Protein AF-A0A9D1L9R1-F1 (afdb_monomer)

Radius of gyration: 21.37 Å; Cα contacts (8 Å, |Δi|>4): 203; chains: 1; bounding box: 50×21×72 Å

pLDDT: mean 87.79, std 4.77, range [71.06, 95.69]

Solvent-accessible surface area (backbone atoms only — not comparable to full-atom values): 7362 Å² total; per-residue (Å²): 110,67,68,58,52,53,50,51,52,53,50,53,52,50,51,53,49,54,51,50,48,52,52,34,43,53,52,52,51,53,52,31,51,52,51,34,49,54,48,43,58,51,29,50,48,30,18,73,68,37,51,46,42,65,65,57,52,53,48,51,53,60,62,44,57,80,76,49,60,64,50,74,47,35,37,38,39,41,62,74,53,95,95,40,73,49,80,41,66,37,60,87,65,45,49,69,43,88,57,52,69,66,18,34,40,36,44,33,37,30,45,74,62,82,50,70,37,29,71,75,68,73,53,90,73,45,74,44,32,76,39,75,17,56,19,103

Foldseek 3Di:
DVVVVVVVVVVVVVVVLVVVLVVLVVLLVVLLVQLAVLVVVLLVVCQEVQADAPVSVVVNCVSNVVRADKDKKKKKWADPDDPDTDIDIDCVRRHGDGGDQQIKMKIWIFHPDDGPNCVSPVDDDRGSYIDMRGHD

Mean predicted aligned error: 6.1 Å

Organism: NCBI:txid2840963

Sequence (136 aa):
MSGKFIAYVLSVFTFFYLLLISISFLLFMGVRERVNDICYDIAENISTKGIVSSEIFSYLESSLAGYGEYDLNITLEKNLGENTSAFYYGAEQVKDMPLSSGDRVTISAEDTNPSLFEKLTGTDLRVSAVKIAIVN

Nearest PDB structures (foldseek):
  6rbd-assembly1_D  TM=4.707E-01  e=1.130E+00  Saccharomyces cerevisiae S288C
  5xyi-assembly1_D  TM=3.501E-01  e=4.993E-01  Trichomonas vaginalis
  3lb6-assembly1_C  TM=3.147E-01  e=1.365E+00  Homo sapiens
  4zma-assembly1_T  TM=3.963E-01  e=5.109E+00  Homo sapiens
  8qod-assembly1_C  TM=3.965E-01  e=6.169E+00  Homo sapiens

Secondary structure (DSSP, 8-state):
-HHHHHHHHHHHHHHHHHHHHHHHHHHHHHHHHHHHHHHHHHHHHHHHH-B--HHHHHHHHHHHTTT--EEEEEEEEEE-STT-EEEEESHHHHTTPBP-TT-EEEEEEEESS--HHHHHH-----EEEEEEEE--

Structure (mmCIF, N/CA/C/O backbone):
data_AF-A0A9D1L9R1-F1
#
_entry.id   AF-A0A9D1L9R1-F1
#
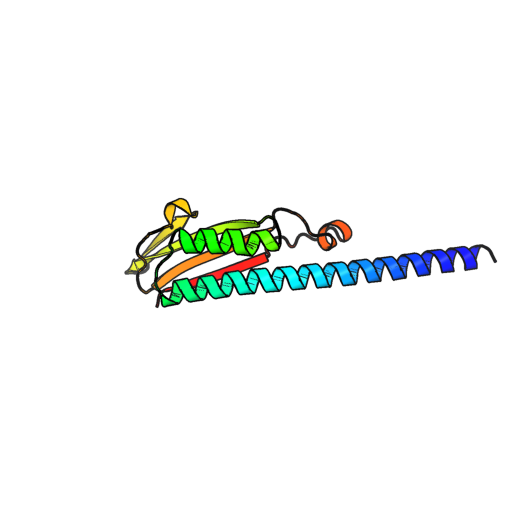loop_
_atom_site.group_PDB
_atom_site.id
_atom_site.type_symbol
_atom_site.label_atom_id
_atom_site.label_alt_id
_atom_site.label_comp_id
_atom_site.label_asym_id
_atom_site.label_entity_id
_atom_site.label_seq_id
_atom_site.pdbx_PDB_ins_code
_atom_site.Cartn_x
_atom_site.Cartn_y
_atom_site.Cartn_z
_atom_site.occupancy
_atom_site.B_iso_or_equiv
_atom_site.auth_seq_id
_atom_site.auth_comp_id
_atom_site.auth_asym_id
_atom_site.auth_atom_id
_atom_site.pdbx_PDB_model_num
ATOM 1 N N . MET A 1 1 ? 32.304 8.160 -41.713 1.00 71.06 1 MET A N 1
ATOM 2 C CA . MET A 1 1 ? 30.884 7.808 -41.961 1.00 71.06 1 MET A CA 1
ATOM 3 C C . MET A 1 1 ? 30.365 6.823 -40.915 1.00 71.06 1 MET A C 1
ATOM 5 O O . MET A 1 1 ? 29.379 7.137 -40.265 1.00 71.06 1 MET A O 1
ATOM 9 N N . SER A 1 2 ? 31.058 5.703 -40.675 1.00 82.12 2 SER A N 1
ATOM 10 C CA . SER A 1 2 ? 30.697 4.681 -39.671 1.00 82.12 2 SER A CA 1
ATOM 11 C C . SER A 1 2 ? 30.480 5.220 -38.250 1.00 82.12 2 SER A C 1
ATOM 13 O O . SER A 1 2 ? 29.473 4.899 -37.635 1.00 82.12 2 SER A O 1
ATOM 15 N N . GLY A 1 3 ? 31.352 6.102 -37.747 1.00 84.62 3 GLY A N 1
ATOM 16 C CA . GLY A 1 3 ? 31.181 6.696 -36.411 1.00 84.62 3 GLY A CA 1
ATOM 17 C C . GLY A 1 3 ? 29.899 7.527 -36.259 1.00 84.62 3 GLY A C 1
ATOM 18 O O . GLY A 1 3 ? 29.240 7.456 -35.228 1.00 84.62 3 GLY A O 1
ATOM 19 N N . LYS A 1 4 ? 29.488 8.248 -37.315 1.00 87.38 4 LYS A N 1
ATOM 20 C CA . LYS A 1 4 ? 28.207 8.976 -37.326 1.00 87.38 4 LYS A CA 1
ATOM 21 C C . LYS A 1 4 ? 27.031 8.000 -37.303 1.00 87.38 4 LYS A C 1
ATOM 23 O O . LYS A 1 4 ? 26.094 8.207 -36.548 1.00 87.38 4 LYS A O 1
ATOM 28 N N . PHE A 1 5 ? 27.106 6.925 -38.087 1.00 90.62 5 PHE A N 1
ATOM 29 C CA . PHE A 1 5 ? 26.079 5.884 -38.111 1.00 90.62 5 PHE A CA 1
ATOM 30 C C . PHE A 1 5 ? 25.906 5.210 -36.739 1.00 90.62 5 PHE A C 1
ATOM 32 O O . PHE A 1 5 ? 24.787 5.117 -36.248 1.00 90.62 5 PHE A O 1
ATOM 39 N N . ILE A 1 6 ? 27.004 4.831 -36.076 1.00 91.75 6 ILE A N 1
ATOM 40 C CA . ILE A 1 6 ? 26.974 4.244 -34.724 1.00 91.75 6 ILE A CA 1
ATOM 41 C C . ILE A 1 6 ? 26.367 5.225 -33.712 1.00 91.75 6 ILE A C 1
ATOM 43 O O . ILE A 1 6 ? 25.516 4.835 -32.916 1.00 91.75 6 ILE A O 1
ATOM 47 N N . ALA A 1 7 ? 26.755 6.504 -33.768 1.00 92.56 7 ALA A N 1
ATOM 48 C CA . ALA A 1 7 ? 26.201 7.533 -32.890 1.00 92.56 7 ALA A CA 1
ATOM 49 C C . ALA A 1 7 ? 24.688 7.722 -33.092 1.00 92.56 7 ALA A C 1
ATOM 51 O O . ALA A 1 7 ? 23.955 7.838 -32.111 1.00 92.56 7 ALA A O 1
ATOM 52 N N . TYR A 1 8 ? 24.202 7.701 -34.338 1.00 93.12 8 TYR A N 1
ATOM 53 C CA . TYR A 1 8 ? 22.765 7.746 -34.625 1.00 93.12 8 TYR A CA 1
ATOM 54 C C . TYR A 1 8 ? 22.027 6.549 -34.030 1.00 93.12 8 TYR A C 1
ATOM 56 O O . TYR A 1 8 ? 21.022 6.736 -33.351 1.00 93.12 8 TYR A O 1
ATOM 64 N N . VAL A 1 9 ? 22.545 5.336 -34.232 1.00 93.12 9 VAL A N 1
ATOM 65 C CA . VAL A 1 9 ? 21.942 4.114 -33.686 1.00 93.12 9 VAL A CA 1
ATOM 66 C C . VAL A 1 9 ? 21.865 4.185 -32.156 1.00 93.12 9 VAL A C 1
ATOM 68 O O . VAL A 1 9 ? 20.789 4.001 -31.592 1.00 93.12 9 VAL A O 1
ATOM 71 N N . LEU A 1 10 ? 22.962 4.544 -31.481 1.00 93.88 10 LEU A N 1
ATOM 72 C CA . LEU A 1 10 ? 22.992 4.712 -30.021 1.00 93.88 10 LEU A CA 1
ATOM 73 C C . LEU A 1 10 ? 22.020 5.786 -29.524 1.00 93.88 10 LEU A C 1
ATOM 75 O O . LEU A 1 10 ? 21.360 5.593 -28.504 1.00 93.88 10 LEU A O 1
ATOM 79 N N . SER A 1 11 ? 21.906 6.901 -30.247 1.00 94.31 11 SER A N 1
ATOM 80 C CA . SER A 1 11 ? 21.003 7.997 -29.883 1.00 94.31 11 SER A CA 1
ATOM 81 C C . SER A 1 11 ? 19.543 7.554 -29.954 1.00 94.31 11 SER A C 1
ATOM 83 O O . SER A 1 11 ? 18.768 7.838 -29.045 1.00 94.31 11 SER A O 1
ATOM 85 N N . VAL A 1 12 ? 19.180 6.802 -30.998 1.00 95.31 12 VAL A N 1
ATOM 86 C CA . VAL A 1 12 ? 17.836 6.234 -31.158 1.00 95.31 12 VAL A CA 1
ATOM 87 C C . VAL A 1 12 ? 17.530 5.248 -30.031 1.00 95.31 12 VAL A C 1
ATOM 89 O O . VAL A 1 12 ? 16.491 5.373 -29.386 1.00 95.31 12 VAL A O 1
ATOM 92 N N . PHE A 1 13 ? 18.440 4.318 -29.728 1.00 94.44 13 PHE A N 1
ATOM 93 C CA . PHE A 1 13 ? 18.250 3.379 -28.616 1.00 94.44 13 PHE A CA 1
ATOM 94 C C . PHE A 1 13 ? 18.118 4.087 -27.267 1.00 94.44 13 PHE A C 1
ATOM 96 O O . PHE A 1 13 ? 17.231 3.750 -26.489 1.00 94.44 13 PHE A O 1
ATOM 103 N N . THR A 1 14 ? 18.945 5.102 -27.014 1.00 93.88 14 THR A N 1
ATOM 104 C CA . THR A 1 14 ? 18.865 5.907 -25.787 1.00 93.88 14 THR A CA 1
ATOM 105 C C . THR A 1 14 ? 17.519 6.616 -25.678 1.00 93.88 14 THR A C 1
ATOM 107 O O . THR A 1 14 ? 16.899 6.604 -24.617 1.00 93.88 14 THR A O 1
ATOM 110 N N . PHE A 1 15 ? 17.030 7.198 -26.775 1.00 95.69 15 PHE A N 1
ATOM 111 C CA . PHE A 1 15 ? 15.728 7.858 -26.798 1.00 95.69 15 PHE A CA 1
ATOM 112 C C . PHE A 1 15 ? 14.588 6.884 -26.476 1.00 95.69 15 PHE A C 1
ATOM 114 O O . PHE A 1 15 ? 13.774 7.162 -25.597 1.00 95.69 15 PHE A O 1
ATOM 121 N N . PHE A 1 16 ? 14.557 5.721 -27.132 1.00 93.81 16 PHE A N 1
ATOM 122 C CA . PHE A 1 16 ? 13.549 4.698 -26.849 1.00 93.81 16 PHE A CA 1
ATOM 123 C C . PHE A 1 16 ? 13.637 4.177 -25.415 1.00 93.81 16 PHE A C 1
ATOM 125 O O . PHE A 1 16 ? 12.609 3.981 -24.774 1.00 93.81 16 PHE A O 1
ATOM 132 N N . TYR A 1 17 ? 14.848 4.002 -24.889 1.00 90.94 17 TYR A N 1
ATOM 133 C CA . TYR A 1 17 ? 15.060 3.591 -23.507 1.00 90.94 17 TYR A CA 1
ATOM 134 C C . TYR A 1 17 ? 14.478 4.603 -22.508 1.00 90.94 17 TYR A C 1
ATOM 136 O O . TYR A 1 17 ? 13.708 4.225 -21.626 1.00 90.94 17 TYR A O 1
ATOM 144 N N . LEU A 1 18 ? 14.766 5.897 -22.683 1.00 93.19 18 LEU A N 1
ATOM 145 C CA . LEU A 1 18 ? 14.214 6.960 -21.834 1.00 93.19 18 LEU A CA 1
ATOM 146 C C . LEU A 1 18 ? 12.687 7.051 -21.935 1.00 93.19 18 LEU A C 1
ATOM 148 O O . LEU A 1 18 ? 12.008 7.271 -20.930 1.00 93.19 18 LEU A O 1
ATOM 152 N N . LEU A 1 19 ? 12.142 6.848 -23.135 1.00 94.00 19 LEU A N 1
ATOM 153 C CA . LEU A 1 19 ? 10.701 6.822 -23.362 1.00 94.00 19 LEU A CA 1
ATOM 154 C C . LEU A 1 19 ? 10.041 5.648 -22.622 1.00 94.00 19 LEU A C 1
ATOM 156 O O . LEU A 1 19 ? 9.036 5.847 -21.943 1.00 94.00 19 LEU A O 1
ATOM 160 N N . LEU A 1 20 ? 10.628 4.450 -22.685 1.00 91.50 20 LEU A N 1
ATOM 161 C CA . LEU A 1 20 ? 10.129 3.272 -21.970 1.00 91.50 20 LEU A CA 1
ATOM 162 C C . LEU A 1 20 ? 10.194 3.443 -20.450 1.00 91.50 20 LEU A C 1
ATOM 164 O O . LEU A 1 20 ? 9.222 3.117 -19.771 1.00 91.50 20 LEU A O 1
ATOM 168 N N . ILE A 1 21 ? 11.284 4.007 -19.918 1.00 92.50 21 ILE A N 1
ATOM 169 C CA . ILE A 1 21 ? 11.380 4.343 -18.488 1.00 92.50 21 ILE A CA 1
ATOM 170 C C . ILE A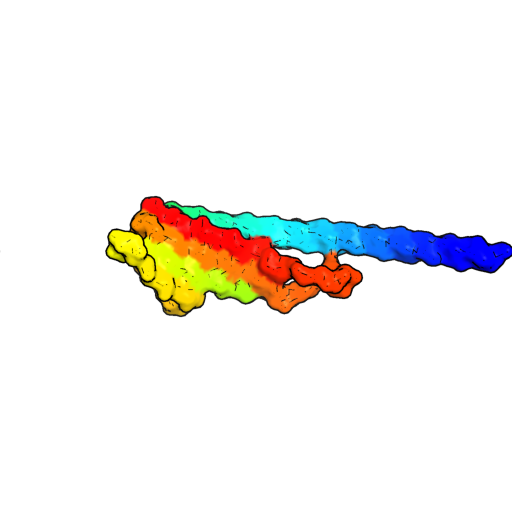 1 21 ? 10.265 5.306 -18.089 1.00 92.50 21 ILE A C 1
ATOM 172 O O . ILE A 1 21 ? 9.608 5.094 -17.073 1.00 92.50 21 ILE A O 1
ATOM 176 N N . SER A 1 22 ? 10.029 6.341 -18.894 1.00 93.38 22 SER A N 1
ATOM 177 C CA . SER A 1 22 ? 9.020 7.360 -18.596 1.00 93.38 22 SER A CA 1
ATOM 178 C C . SER A 1 22 ? 7.609 6.767 -18.567 1.00 93.38 22 SER A C 1
ATOM 180 O O . SER A 1 22 ? 6.854 7.022 -17.633 1.00 93.38 22 SER A O 1
ATOM 182 N N . ILE A 1 23 ? 7.263 5.920 -19.542 1.00 94.06 23 ILE A N 1
ATOM 183 C CA . ILE A 1 23 ? 5.977 5.205 -19.556 1.00 94.06 23 ILE A CA 1
ATOM 184 C C . ILE A 1 23 ? 5.868 4.279 -18.344 1.00 94.06 23 ILE A C 1
ATOM 186 O O . ILE A 1 23 ? 4.848 4.276 -17.658 1.00 94.06 23 ILE A O 1
ATOM 190 N N . SER A 1 24 ? 6.928 3.525 -18.047 1.00 93.12 24 SER A N 1
ATOM 191 C CA . SER A 1 24 ? 6.952 2.619 -16.902 1.00 93.12 24 SER A CA 1
ATOM 192 C C . SER A 1 24 ? 6.765 3.357 -15.573 1.00 93.12 24 SER A C 1
ATOM 194 O O . SER A 1 24 ? 6.095 2.836 -14.686 1.00 93.12 24 SER A O 1
ATOM 196 N N . PHE A 1 25 ? 7.335 4.555 -15.435 1.00 91.81 25 PHE A N 1
ATOM 197 C CA . PHE A 1 25 ? 7.162 5.402 -14.258 1.00 91.81 25 PHE A CA 1
ATOM 198 C C . PHE A 1 25 ? 5.717 5.887 -14.110 1.00 91.81 25 PHE A C 1
ATOM 200 O O . PHE A 1 25 ? 5.150 5.813 -13.024 1.00 91.81 25 PHE A O 1
ATOM 207 N N . LEU A 1 26 ? 5.101 6.351 -15.201 1.00 93.31 26 LEU A N 1
ATOM 208 C CA . LEU A 1 26 ? 3.710 6.812 -15.177 1.00 93.31 26 LEU A CA 1
ATOM 209 C C . LEU A 1 26 ? 2.740 5.683 -14.822 1.00 93.31 26 LEU A C 1
ATOM 211 O O . LEU A 1 26 ? 1.812 5.901 -14.049 1.00 93.31 26 LEU A O 1
ATOM 215 N N . LEU A 1 27 ? 2.977 4.474 -15.339 1.00 91.75 27 LEU A N 1
ATOM 216 C CA . LEU A 1 27 ? 2.196 3.293 -14.967 1.00 91.75 27 LEU A CA 1
ATOM 217 C C . LEU A 1 27 ? 2.349 2.966 -13.479 1.00 91.75 27 LEU A C 1
ATOM 219 O O . LEU A 1 27 ? 1.344 2.774 -12.800 1.00 91.75 27 LEU A O 1
ATOM 223 N N . PHE A 1 28 ? 3.584 2.961 -12.968 1.00 90.81 28 PHE A N 1
ATOM 224 C CA . PHE A 1 28 ? 3.853 2.756 -11.544 1.00 90.81 28 PHE A CA 1
ATOM 225 C C . PHE A 1 28 ? 3.109 3.780 -10.672 1.00 90.81 28 PHE A C 1
ATOM 227 O O . PHE A 1 28 ? 2.409 3.406 -9.733 1.00 90.81 28 PHE A O 1
ATOM 234 N N . MET A 1 29 ? 3.199 5.067 -11.016 1.00 91.12 29 MET A N 1
ATOM 235 C CA . MET A 1 29 ? 2.511 6.134 -10.286 1.00 91.12 29 MET A CA 1
ATOM 236 C C . MET A 1 29 ? 0.990 5.979 -10.327 1.00 91.12 29 MET A C 1
ATOM 238 O O . MET A 1 29 ? 0.345 6.128 -9.293 1.00 91.12 29 MET A O 1
ATOM 242 N N . GLY A 1 30 ? 0.423 5.640 -11.488 1.00 91.12 30 GLY A N 1
ATOM 243 C CA . GLY A 1 30 ? -1.017 5.438 -11.632 1.00 91.12 30 GLY A CA 1
ATOM 244 C C . GLY A 1 30 ? -1.536 4.264 -10.801 1.00 91.12 30 GLY A C 1
ATOM 245 O O . GLY A 1 30 ? -2.565 4.390 -10.144 1.00 91.12 30 GLY A O 1
ATOM 246 N N . VAL A 1 31 ? -0.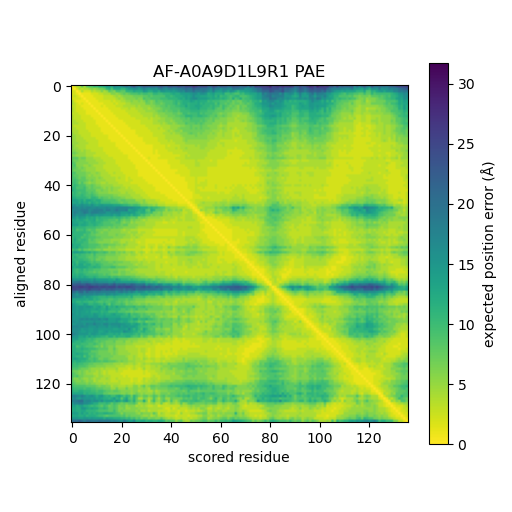813 3.138 -10.774 1.00 91.19 31 VAL A N 1
ATOM 247 C CA . VAL A 1 31 ? -1.156 1.998 -9.905 1.00 91.19 31 VAL A CA 1
ATOM 248 C C . VAL A 1 31 ? -1.095 2.411 -8.437 1.00 91.19 31 VAL A C 1
ATOM 250 O O . VAL A 1 31 ? -2.047 2.185 -7.692 1.00 91.19 31 VAL A O 1
ATOM 253 N N . ARG A 1 32 ? -0.016 3.088 -8.033 1.00 90.94 32 ARG A N 1
ATOM 254 C CA . ARG A 1 32 ? 0.166 3.554 -6.656 1.00 90.94 32 ARG A CA 1
ATOM 255 C C . ARG A 1 32 ? -0.954 4.490 -6.201 1.00 90.94 32 ARG A C 1
ATOM 257 O O . ARG A 1 32 ? -1.431 4.360 -5.079 1.00 90.94 32 ARG A O 1
ATOM 264 N N . GLU A 1 33 ? -1.382 5.411 -7.058 1.00 91.75 33 GLU A N 1
ATOM 265 C CA . GLU A 1 33 ? -2.503 6.314 -6.781 1.00 91.75 33 GLU A CA 1
ATOM 266 C C . GLU A 1 33 ? -3.807 5.537 -6.563 1.00 91.75 33 GLU A C 1
ATOM 268 O O . GLU A 1 33 ? -4.491 5.762 -5.570 1.00 91.75 33 GLU A O 1
ATOM 273 N N . ARG A 1 34 ? -4.102 4.533 -7.400 1.00 92.38 34 ARG A N 1
ATOM 274 C CA . ARG A 1 34 ? -5.300 3.693 -7.228 1.00 92.38 34 ARG A CA 1
ATOM 275 C C . ARG A 1 34 ? -5.297 2.885 -5.939 1.00 92.38 34 ARG A C 1
ATOM 277 O O . ARG A 1 34 ? -6.315 2.836 -5.256 1.00 92.38 34 ARG A O 1
ATOM 284 N N . VAL A 1 35 ? -4.167 2.278 -5.587 1.00 92.19 35 VAL A N 1
ATOM 285 C CA . VAL A 1 35 ? -4.016 1.555 -4.314 1.00 92.19 35 VAL A CA 1
ATOM 286 C C . VAL A 1 35 ? -4.226 2.505 -3.133 1.00 92.19 35 VAL A C 1
ATOM 288 O O . VAL A 1 35 ? -4.921 2.177 -2.174 1.00 92.19 35 VAL A O 1
ATOM 291 N N . ASN A 1 36 ? -3.666 3.710 -3.224 1.00 92.19 36 ASN A N 1
ATOM 292 C CA . ASN A 1 36 ? -3.793 4.754 -2.215 1.00 92.19 36 ASN A CA 1
ATOM 293 C C . ASN A 1 36 ? -5.246 5.224 -2.024 1.00 92.19 36 ASN A C 1
ATOM 295 O O . ASN A 1 36 ? -5.669 5.382 -0.877 1.00 92.19 36 ASN A O 1
ATOM 299 N N . ASP A 1 37 ? -6.001 5.392 -3.113 1.00 92.56 37 ASP A N 1
ATOM 300 C CA . ASP A 1 37 ? -7.430 5.731 -3.087 1.00 92.56 37 ASP A CA 1
ATOM 301 C C . ASP A 1 37 ? -8.252 4.616 -2.425 1.00 92.56 37 ASP A C 1
ATOM 303 O O . ASP A 1 37 ? -9.014 4.875 -1.499 1.00 92.56 37 ASP A O 1
ATOM 307 N N . ILE A 1 38 ? -8.029 3.353 -2.810 1.00 92.12 38 ILE A N 1
ATOM 308 C CA . ILE A 1 38 ? -8.727 2.196 -2.219 1.00 92.12 38 ILE A CA 1
ATOM 309 C C . ILE A 1 38 ? -8.480 2.124 -0.707 1.00 92.12 38 ILE A C 1
ATOM 311 O O . ILE A 1 38 ? -9.414 1.957 0.080 1.00 92.12 38 ILE A O 1
ATOM 315 N N . CYS A 1 39 ? -7.223 2.267 -0.277 1.00 91.25 39 CYS A N 1
ATOM 316 C CA . CYS A 1 39 ? -6.893 2.278 1.145 1.00 91.25 39 CYS A CA 1
ATOM 317 C C . CYS A 1 39 ? -7.513 3.479 1.873 1.00 91.25 39 CYS A C 1
ATOM 319 O O . CYS A 1 39 ? -7.859 3.359 3.049 1.00 91.25 39 CYS A O 1
ATOM 321 N N . TYR A 1 40 ? -7.638 4.631 1.208 1.00 91.44 40 TYR A N 1
ATOM 322 C CA . TYR A 1 40 ? -8.273 5.817 1.776 1.00 91.44 40 TYR A CA 1
ATOM 323 C C . TYR A 1 40 ? -9.772 5.602 1.997 1.00 91.44 40 TYR A C 1
ATOM 325 O O . TYR A 1 40 ? -10.238 5.793 3.118 1.00 91.44 40 TYR A O 1
ATOM 333 N N . ASP A 1 41 ? -10.493 5.117 0.985 1.00 90.38 41 ASP A N 1
ATOM 334 C CA . ASP A 1 41 ? -11.934 4.851 1.064 1.00 90.38 41 ASP A CA 1
ATOM 335 C C . ASP A 1 41 ? -12.264 3.861 2.191 1.00 90.38 41 ASP A C 1
ATOM 337 O O . ASP A 1 41 ? -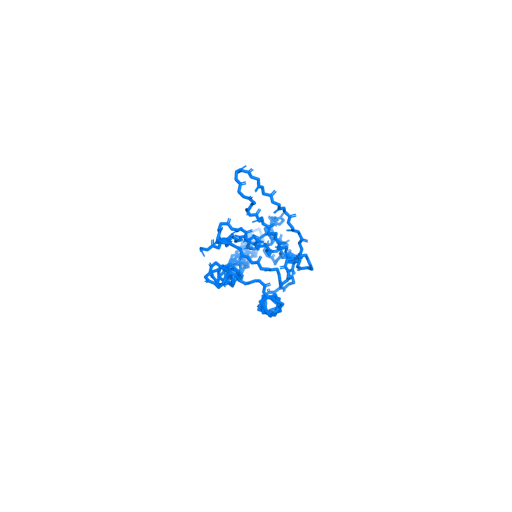13.240 4.010 2.930 1.00 90.38 41 ASP A O 1
ATOM 341 N N . ILE A 1 42 ? -11.419 2.842 2.365 1.00 90.25 42 ILE A N 1
ATOM 342 C CA . ILE A 1 42 ? -11.579 1.859 3.439 1.00 90.25 42 ILE A CA 1
ATOM 343 C C . ILE A 1 42 ? -11.271 2.471 4.805 1.00 90.25 42 ILE A C 1
ATOM 345 O O . ILE A 1 42 ? -12.025 2.245 5.754 1.00 90.25 42 ILE A O 1
ATOM 349 N N . ALA A 1 43 ? -10.208 3.270 4.917 1.00 90.25 43 ALA A N 1
ATOM 350 C CA . ALA A 1 43 ? -9.895 3.980 6.151 1.00 90.25 43 ALA A CA 1
ATOM 351 C C . ALA A 1 43 ? -11.027 4.944 6.556 1.00 90.25 43 ALA A C 1
ATOM 353 O O . ALA A 1 43 ? -11.389 5.012 7.730 1.00 90.25 43 ALA A O 1
ATOM 354 N N . GLU A 1 44 ? -11.643 5.639 5.600 1.00 88.56 44 GLU A N 1
ATOM 355 C CA . GLU A 1 44 ? -12.798 6.507 5.845 1.00 88.56 44 GLU A CA 1
ATOM 356 C C . GLU A 1 44 ? -14.030 5.706 6.301 1.00 88.56 44 GLU A C 1
ATOM 358 O O . GLU A 1 44 ? -14.709 6.073 7.263 1.00 88.56 44 GLU A O 1
ATOM 363 N N . ASN A 1 45 ? -14.294 4.560 5.674 1.00 88.19 45 ASN A N 1
ATOM 364 C CA . ASN A 1 45 ? -15.384 3.664 6.064 1.00 88.19 45 ASN A CA 1
ATOM 365 C C . ASN A 1 45 ? -15.198 3.135 7.502 1.00 88.19 45 ASN A C 1
ATOM 367 O O . ASN A 1 45 ? -16.144 3.128 8.288 1.00 88.19 45 ASN A O 1
ATOM 371 N N . ILE A 1 46 ? -13.967 2.782 7.887 1.00 88.62 46 ILE A N 1
ATOM 372 C CA . ILE A 1 46 ? -13.630 2.382 9.263 1.00 88.62 46 ILE A CA 1
ATOM 373 C C . ILE A 1 46 ? -13.794 3.557 10.233 1.00 88.62 46 ILE A C 1
ATOM 375 O O . ILE A 1 46 ? -14.389 3.391 11.295 1.00 88.62 46 ILE A O 1
ATOM 379 N N . SER A 1 47 ? -13.311 4.746 9.863 1.00 86.88 47 SER A N 1
ATOM 380 C CA . SER A 1 47 ? -13.417 5.964 10.678 1.00 86.88 47 SER A CA 1
ATOM 381 C C . SER A 1 47 ? -14.872 6.352 10.964 1.00 86.88 47 SER A C 1
ATOM 383 O O . SER A 1 47 ? -15.186 6.799 12.066 1.00 86.88 47 SER A O 1
ATOM 385 N N . THR A 1 48 ? -15.765 6.156 9.989 1.00 85.12 48 THR A N 1
ATOM 386 C CA . THR A 1 48 ? -17.182 6.544 10.078 1.00 85.12 48 THR A CA 1
ATOM 387 C C . THR A 1 48 ? -18.075 5.479 10.705 1.00 85.12 48 THR A C 1
ATOM 389 O O . THR A 1 48 ? -19.003 5.823 11.434 1.00 85.12 48 THR A O 1
ATOM 392 N N . LYS A 1 49 ? -17.834 4.193 10.425 1.00 83.56 49 LYS A N 1
ATOM 393 C CA . LYS A 1 49 ? -18.669 3.097 10.945 1.00 83.56 49 LYS A CA 1
ATOM 394 C C . LYS A 1 49 ? -18.141 2.479 12.233 1.00 83.56 49 LYS A C 1
ATOM 396 O O . LYS A 1 49 ? -18.907 1.796 12.904 1.00 83.56 49 LYS A O 1
ATOM 401 N N . GLY A 1 50 ? -16.863 2.675 12.560 1.00 80.00 50 GLY A N 1
ATOM 402 C CA . GLY A 1 50 ? -16.239 2.107 13.758 1.00 80.00 50 GLY A CA 1
ATOM 403 C C . GLY A 1 50 ? -16.204 0.576 13.762 1.00 80.00 50 GLY A C 1
ATOM 404 O O . GLY A 1 50 ? -16.230 -0.042 14.822 1.00 80.00 50 GLY A O 1
ATOM 405 N N . ILE A 1 51 ? -16.192 -0.059 12.586 1.00 79.94 51 ILE A N 1
ATOM 406 C CA . ILE A 1 51 ? -16.174 -1.520 12.459 1.00 79.94 51 ILE A CA 1
ATOM 407 C C . ILE A 1 51 ? -15.101 -1.918 11.452 1.00 79.94 51 ILE A C 1
ATOM 409 O O . ILE A 1 51 ? -15.060 -1.401 10.337 1.00 79.94 51 ILE A O 1
ATOM 413 N N . VAL A 1 52 ? -14.261 -2.872 11.850 1.00 81.94 52 VAL A N 1
ATOM 414 C CA . VAL A 1 52 ? -13.287 -3.545 10.987 1.00 81.94 52 VAL A CA 1
ATOM 415 C C . VAL A 1 52 ? -13.741 -4.993 10.840 1.00 81.94 52 VAL A C 1
ATOM 417 O O . VAL A 1 52 ? -13.389 -5.849 11.647 1.00 81.94 52 VAL A O 1
ATOM 420 N N . SER A 1 53 ? -14.600 -5.248 9.853 1.00 82.06 53 SER A N 1
ATOM 421 C CA . SER A 1 53 ? -15.186 -6.573 9.638 1.00 82.06 53 SER A CA 1
ATOM 422 C C . SER A 1 53 ? -14.390 -7.401 8.640 1.00 82.06 53 SER A C 1
ATOM 424 O O . SER A 1 53 ? -13.663 -6.865 7.797 1.00 82.06 53 SER A O 1
ATOM 426 N N . SER A 1 54 ? -14.574 -8.718 8.695 1.00 82.19 54 SER A N 1
ATOM 427 C CA . SER A 1 54 ? -13.990 -9.647 7.725 1.00 82.19 54 SER A CA 1
ATOM 428 C C . SER A 1 54 ? -14.326 -9.286 6.266 1.00 82.19 54 SER A C 1
ATOM 430 O O . SER A 1 54 ? -13.465 -9.422 5.396 1.00 82.19 54 SER A O 1
ATOM 432 N N . GLU A 1 55 ? -15.516 -8.738 5.982 1.00 84.50 55 GLU A N 1
ATOM 433 C CA . GLU A 1 55 ? -15.875 -8.293 4.627 1.00 84.50 55 GLU A CA 1
ATOM 434 C C . GLU A 1 55 ? -15.024 -7.117 4.140 1.00 84.50 55 GLU A C 1
ATOM 436 O O . GLU A 1 55 ? -14.702 -7.058 2.955 1.00 84.50 55 GLU A O 1
ATOM 441 N N . ILE A 1 56 ? -14.635 -6.194 5.028 1.00 86.00 56 ILE A N 1
ATOM 442 C CA . ILE A 1 56 ? -13.767 -5.064 4.665 1.00 86.00 56 ILE A CA 1
ATOM 443 C C . ILE A 1 56 ? -12.388 -5.575 4.239 1.00 86.00 56 ILE A C 1
ATOM 445 O O . ILE A 1 56 ? -11.840 -5.088 3.251 1.00 86.00 56 ILE A O 1
ATOM 449 N N . PHE A 1 57 ? -11.851 -6.587 4.927 1.00 83.38 57 PHE A N 1
ATOM 450 C CA . PHE A 1 57 ? -10.585 -7.210 4.532 1.00 83.38 57 PHE A CA 1
ATOM 451 C C . PHE A 1 57 ? -10.700 -7.932 3.196 1.00 83.38 57 PHE A C 1
ATOM 453 O O . PHE A 1 57 ? -9.883 -7.696 2.312 1.00 83.38 57 PHE A O 1
ATOM 460 N N . SER A 1 58 ? -11.733 -8.758 3.010 1.00 87.38 58 SER A N 1
ATOM 461 C CA . SER A 1 58 ? -11.943 -9.448 1.734 1.00 87.38 58 SER A CA 1
ATOM 462 C C . SER A 1 58 ? -12.159 -8.463 0.582 1.00 87.38 58 SER A C 1
ATOM 464 O O . SER A 1 58 ? -11.696 -8.698 -0.535 1.00 87.38 58 SER A O 1
ATOM 466 N N . TYR A 1 59 ? -12.824 -7.334 0.837 1.00 88.31 59 TYR A N 1
ATOM 467 C CA . TYR A 1 59 ? -12.971 -6.261 -0.140 1.00 88.31 59 TYR A CA 1
ATOM 468 C C . TYR A 1 59 ? -11.634 -5.575 -0.454 1.00 88.31 59 TYR A C 1
ATOM 470 O O . TYR A 1 59 ? -11.334 -5.371 -1.628 1.00 88.31 59 TYR A O 1
ATOM 478 N N . LEU A 1 60 ? -10.814 -5.260 0.556 1.00 88.88 60 LEU A N 1
ATOM 479 C CA . LEU A 1 60 ? -9.476 -4.691 0.364 1.00 88.88 60 LEU A CA 1
ATOM 480 C C . LEU A 1 60 ? -8.591 -5.635 -0.463 1.00 88.88 60 LEU A C 1
ATOM 482 O O . LEU A 1 60 ? -8.058 -5.223 -1.490 1.00 88.88 60 LEU A O 1
ATOM 486 N N . GLU A 1 61 ? -8.487 -6.903 -0.061 1.00 89.50 61 GLU A N 1
ATOM 487 C CA . GLU A 1 61 ? -7.699 -7.927 -0.758 1.00 89.50 61 GLU A CA 1
ATOM 488 C C . GLU A 1 61 ? -8.151 -8.098 -2.211 1.00 89.50 61 GLU A C 1
ATOM 490 O O . GLU A 1 61 ? -7.336 -8.027 -3.131 1.00 89.50 61 GLU A O 1
ATOM 495 N N . SER A 1 62 ? -9.457 -8.265 -2.442 1.00 90.94 62 SER A N 1
ATOM 496 C CA . SER A 1 62 ? -9.993 -8.442 -3.798 1.00 90.94 62 SER A CA 1
ATOM 497 C C . SER A 1 62 ? -9.828 -7.200 -4.674 1.00 90.94 62 SER A C 1
ATOM 499 O O . SER A 1 62 ? -9.539 -7.330 -5.864 1.00 90.94 62 SER A O 1
ATOM 501 N N . SER A 1 63 ? -9.964 -6.001 -4.100 1.00 90.44 63 SER A N 1
ATOM 502 C CA . SER A 1 63 ? -9.770 -4.743 -4.827 1.00 90.44 63 SER A CA 1
ATOM 503 C C . SER A 1 63 ? -8.312 -4.551 -5.235 1.00 90.44 63 SER A C 1
ATOM 505 O O . SER A 1 63 ? -8.040 -4.103 -6.348 1.00 90.44 63 SER A O 1
ATOM 507 N N . LEU A 1 64 ? -7.370 -4.915 -4.362 1.00 90.94 64 LEU A N 1
ATOM 508 C CA . LEU A 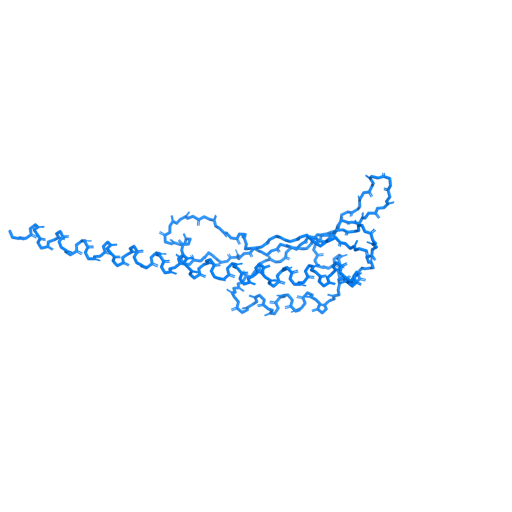1 64 ? -5.939 -4.772 -4.617 1.00 90.94 64 LEU A CA 1
ATOM 509 C C . LEU A 1 64 ? -5.369 -5.861 -5.530 1.00 90.94 64 LEU A C 1
ATOM 511 O O . LEU A 1 64 ? -4.459 -5.571 -6.307 1.00 90.94 64 LEU A O 1
ATOM 515 N N . ALA A 1 65 ? -5.946 -7.065 -5.530 1.00 89.38 65 ALA A N 1
ATOM 516 C CA . ALA A 1 65 ? -5.538 -8.157 -6.417 1.00 89.38 65 ALA A CA 1
ATOM 517 C C . ALA A 1 65 ? -5.618 -7.795 -7.916 1.00 89.38 65 ALA A C 1
ATOM 519 O O . ALA A 1 65 ? -4.928 -8.391 -8.740 1.00 89.38 65 ALA A O 1
ATOM 520 N N . GLY A 1 66 ? -6.438 -6.802 -8.286 1.00 87.62 66 GLY A N 1
ATOM 521 C CA . GLY A 1 66 ? -6.501 -6.278 -9.655 1.00 87.62 66 GLY A CA 1
ATOM 522 C C . GLY A 1 66 ? -5.289 -5.437 -10.078 1.00 87.62 66 GLY A C 1
ATOM 523 O O . GLY A 1 66 ? -5.114 -5.191 -11.271 1.00 87.62 66 GLY A O 1
ATOM 524 N N . TYR A 1 67 ? -4.464 -4.996 -9.127 1.00 88.19 67 TYR A N 1
ATOM 525 C CA . TYR A 1 67 ? -3.350 -4.071 -9.351 1.00 88.19 67 TYR A CA 1
ATOM 526 C C . TYR A 1 67 ? -1.973 -4.703 -9.117 1.00 88.19 67 TYR A C 1
ATOM 528 O O . TYR A 1 67 ? -0.990 -4.213 -9.670 1.00 88.19 67 TYR A O 1
ATOM 536 N N . GLY A 1 68 ? -1.899 -5.791 -8.347 1.00 86.25 68 GLY A N 1
ATOM 537 C CA . GLY A 1 68 ? -0.643 -6.442 -7.985 1.00 86.25 68 GLY A CA 1
ATOM 538 C C . GLY A 1 68 ? -0.804 -7.460 -6.858 1.00 86.25 68 GLY A C 1
ATOM 539 O O . GLY A 1 68 ? -1.914 -7.748 -6.407 1.00 86.25 68 GLY A O 1
ATOM 540 N N . GLU A 1 69 ? 0.324 -8.002 -6.405 1.00 89.69 69 GLU A N 1
ATOM 541 C CA . GLU A 1 69 ? 0.387 -8.885 -5.239 1.00 89.69 69 GLU A CA 1
ATOM 542 C C . GLU A 1 69 ? 0.844 -8.065 -4.034 1.00 89.69 69 GLU A C 1
ATOM 544 O O . GLU A 1 69 ? 2.022 -7.724 -3.915 1.00 89.69 69 GLU A O 1
ATOM 549 N N . TYR A 1 70 ? -0.091 -7.743 -3.143 1.00 90.19 70 TYR A N 1
ATOM 550 C CA . TYR A 1 70 ? 0.170 -6.888 -1.990 1.00 90.19 70 TYR A CA 1
ATOM 551 C C . TYR A 1 70 ? 0.240 -7.694 -0.696 1.00 90.19 70 TYR A C 1
ATOM 553 O O . TYR A 1 70 ? -0.641 -8.509 -0.425 1.00 90.19 70 TYR A O 1
ATOM 561 N N . ASP A 1 71 ? 1.252 -7.411 0.121 1.00 89.69 71 ASP A N 1
ATOM 562 C CA . ASP A 1 71 ? 1.250 -7.761 1.536 1.00 89.69 71 ASP A CA 1
ATOM 563 C C . ASP A 1 71 ? 0.482 -6.682 2.307 1.00 89.69 71 ASP A C 1
ATOM 565 O O . ASP A 1 71 ? 0.805 -5.488 2.242 1.00 89.69 71 ASP A O 1
ATOM 569 N N . LEU A 1 72 ? -0.580 -7.100 2.995 1.00 88.81 72 LEU A N 1
ATOM 570 C CA . LEU A 1 72 ? -1.482 -6.206 3.708 1.00 88.81 72 LEU A CA 1
ATOM 571 C C . LEU A 1 72 ? -1.269 -6.333 5.203 1.00 88.81 72 LEU A C 1
ATOM 573 O O . LEU A 1 72 ? -1.613 -7.334 5.829 1.00 88.81 72 LEU A O 1
ATOM 577 N N . ASN A 1 73 ? -0.777 -5.250 5.787 1.00 88.50 73 ASN A N 1
ATOM 578 C CA . ASN A 1 73 ? -0.558 -5.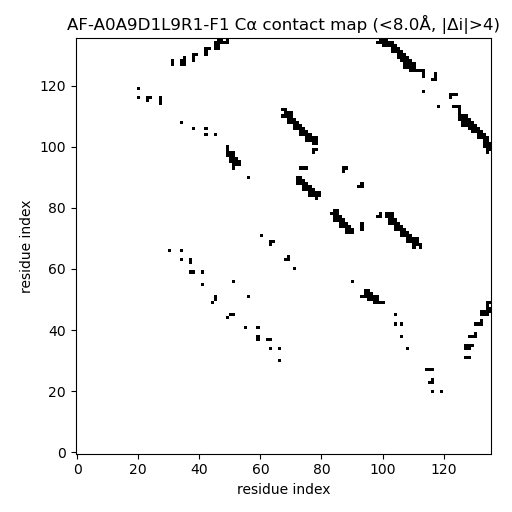151 7.215 1.00 88.50 73 ASN A CA 1
ATOM 579 C C . ASN A 1 73 ? -1.562 -4.167 7.812 1.00 88.50 73 ASN A C 1
ATOM 581 O O . ASN A 1 73 ? -1.687 -3.028 7.355 1.00 88.50 73 ASN A O 1
ATOM 585 N N . ILE A 1 74 ? -2.299 -4.625 8.826 1.00 88.50 74 ILE A N 1
ATOM 586 C CA . ILE A 1 74 ? -3.245 -3.803 9.579 1.00 88.50 74 ILE A CA 1
ATOM 587 C C . ILE A 1 74 ? -2.858 -3.813 11.052 1.00 88.50 74 ILE A C 1
ATOM 589 O O . ILE A 1 74 ? -2.649 -4.872 11.646 1.00 88.50 74 ILE A O 1
ATOM 593 N N . THR A 1 75 ? -2.788 -2.617 11.626 1.00 91.12 75 THR A N 1
ATOM 594 C CA . THR A 1 75 ? -2.447 -2.392 13.030 1.00 91.12 75 THR A CA 1
ATOM 595 C C . THR A 1 75 ? -3.559 -1.591 13.681 1.00 91.12 75 THR A C 1
ATOM 597 O O . THR A 1 75 ? -3.912 -0.519 13.194 1.00 91.12 75 THR A O 1
ATOM 600 N N . LEU A 1 76 ? -4.096 -2.088 14.790 1.00 90.00 76 LEU A N 1
ATOM 601 C CA . LEU A 1 76 ? -5.069 -1.373 15.610 1.00 90.00 76 LEU A CA 1
ATOM 602 C C . LEU A 1 76 ? -4.387 -0.873 16.883 1.00 90.00 76 LEU A C 1
ATOM 604 O O . LEU A 1 76 ? -3.855 -1.660 17.661 1.00 90.00 76 LEU A O 1
ATOM 608 N N . GLU A 1 77 ? -4.451 0.431 17.107 1.00 91.50 77 GLU A N 1
ATOM 609 C CA . GLU A 1 77 ? -4.139 1.082 18.371 1.00 91.50 77 GLU A CA 1
ATOM 610 C C . GLU A 1 77 ? -5.462 1.394 19.084 1.00 91.50 77 GLU A C 1
ATOM 612 O O . GLU A 1 77 ? -6.204 2.284 18.664 1.00 91.50 77 GLU A O 1
ATOM 617 N N . LYS A 1 78 ? -5.774 0.652 20.152 1.00 89.06 78 LYS A N 1
ATOM 618 C CA . LYS A 1 78 ? -6.942 0.926 20.999 1.00 89.06 78 LYS A CA 1
ATOM 619 C C . LYS A 1 78 ? -6.593 1.923 22.082 1.00 89.06 78 LYS A C 1
ATOM 621 O O . LYS A 1 78 ? -5.636 1.706 22.827 1.00 89.06 78 LYS A O 1
ATOM 626 N N . ASN A 1 79 ? -7.411 2.956 22.215 1.00 86.00 79 ASN A N 1
ATOM 627 C CA . ASN A 1 79 ? -7.285 3.939 23.275 1.00 86.00 79 ASN A CA 1
ATOM 628 C C . ASN A 1 79 ? -7.958 3.411 24.552 1.00 86.00 79 ASN A C 1
ATOM 630 O O . ASN A 1 79 ? -9.166 3.178 24.582 1.00 86.00 79 ASN A O 1
ATOM 634 N N . LEU A 1 80 ? -7.178 3.212 25.616 1.00 83.69 80 LEU A N 1
ATOM 635 C CA . LEU A 1 80 ? -7.663 2.713 26.908 1.00 83.69 80 LEU A CA 1
ATOM 636 C C . LEU A 1 80 ? -7.885 3.839 27.938 1.00 83.69 80 LEU A C 1
ATOM 638 O O . LEU A 1 80 ? -8.189 3.554 29.096 1.00 83.69 80 LEU A O 1
ATOM 642 N N . GLY A 1 81 ? -7.759 5.108 27.531 1.00 77.38 81 GLY A N 1
ATOM 643 C CA . GLY A 1 81 ? -7.771 6.270 28.424 1.00 77.38 81 GLY A CA 1
ATOM 644 C C . GLY A 1 81 ? -6.380 6.617 28.971 1.00 77.38 81 GLY A C 1
ATOM 645 O O . GLY A 1 81 ? -5.412 5.916 28.700 1.00 77.38 81 GLY A O 1
ATOM 646 N N . GLU A 1 82 ? -6.271 7.742 29.693 1.00 72.31 82 GLU A N 1
ATOM 647 C CA . GLU A 1 82 ? -5.056 8.252 30.373 1.00 72.31 82 GLU A CA 1
ATOM 648 C C . GLU A 1 82 ? -3.710 7.866 29.712 1.00 72.31 82 GLU A C 1
ATOM 650 O O . GLU A 1 82 ? -2.856 7.225 30.321 1.00 72.31 82 GLU A O 1
ATOM 655 N N . ASN A 1 83 ? -3.518 8.253 28.443 1.00 72.12 83 ASN A N 1
ATOM 656 C CA . ASN A 1 83 ? -2.295 8.002 27.656 1.00 72.12 83 ASN A CA 1
ATOM 657 C C . ASN A 1 83 ? -1.866 6.525 27.545 1.00 72.12 83 ASN A C 1
ATOM 659 O O . ASN A 1 83 ? -0.694 6.237 27.297 1.00 72.12 83 ASN A O 1
ATOM 663 N N . THR A 1 84 ? -2.795 5.590 27.712 1.00 81.12 84 THR A N 1
ATOM 664 C CA . THR A 1 84 ? -2.531 4.157 27.604 1.00 81.12 84 THR A CA 1
ATOM 665 C C . THR A 1 84 ? -3.162 3.620 26.324 1.00 81.12 84 THR A C 1
ATOM 667 O O . THR A 1 84 ? -4.370 3.746 26.120 1.00 81.12 84 THR A O 1
ATOM 670 N N . SER A 1 85 ? -2.345 2.987 25.481 1.00 87.44 85 SER A N 1
ATOM 671 C CA . SER A 1 85 ? -2.790 2.348 24.240 1.00 87.44 85 SER A CA 1
ATOM 672 C C . SER A 1 85 ? -2.443 0.859 24.239 1.00 87.44 85 SER A C 1
ATOM 674 O O . SER A 1 85 ? -1.372 0.464 24.703 1.00 87.44 85 SER A O 1
ATOM 676 N N . ALA A 1 86 ? -3.329 0.034 23.681 1.00 87.50 86 ALA A N 1
ATOM 677 C CA . ALA A 1 86 ? -3.036 -1.359 23.348 1.00 87.50 86 ALA A CA 1
ATOM 678 C C . ALA A 1 86 ? -2.883 -1.517 21.833 1.00 87.50 86 ALA A C 1
ATOM 680 O O . ALA A 1 86 ? -3.676 -0.966 21.075 1.00 87.50 86 ALA A O 1
ATOM 681 N N . PHE A 1 87 ? -1.884 -2.288 21.401 1.00 90.19 87 PHE A N 1
ATOM 682 C CA . PHE A 1 87 ? -1.596 -2.519 19.986 1.00 90.19 87 PHE A CA 1
ATOM 683 C C . PHE A 1 87 ? -1.922 -3.957 19.592 1.00 90.19 87 PHE A C 1
ATOM 685 O O . PHE A 1 87 ? -1.485 -4.898 20.255 1.00 90.19 87 PHE A O 1
ATOM 692 N N . TYR A 1 88 ? -2.643 -4.104 18.488 1.00 90.00 88 TYR A N 1
ATOM 693 C CA . TYR A 1 88 ? -2.990 -5.378 17.869 1.00 90.00 88 TYR A CA 1
ATOM 694 C C . TYR A 1 88 ? -2.476 -5.385 16.437 1.00 90.00 88 TYR A C 1
ATOM 696 O O . TYR A 1 88 ? -2.577 -4.373 15.738 1.00 90.00 88 TYR A O 1
ATOM 704 N N . TYR A 1 89 ? -1.929 -6.519 16.006 1.00 88.38 89 TYR A N 1
ATOM 705 C CA . TYR A 1 89 ? -1.242 -6.632 14.722 1.00 88.38 89 TYR A CA 1
ATOM 706 C C . TYR A 1 89 ? -1.815 -7.770 13.890 1.00 88.38 89 TYR A C 1
ATOM 708 O O . TYR A 1 89 ? -2.005 -8.887 14.376 1.00 88.38 89 TYR A O 1
ATOM 716 N N . GLY A 1 90 ? -2.009 -7.486 12.607 1.00 83.31 90 GLY A N 1
ATOM 717 C CA . GLY A 1 90 ? -2.488 -8.450 11.633 1.00 83.31 90 GLY A CA 1
ATOM 718 C C . GLY A 1 90 ? -4.004 -8.610 11.659 1.00 83.31 90 GLY A C 1
ATOM 719 O O . GLY A 1 90 ? -4.683 -8.376 12.659 1.00 83.31 90 GLY A O 1
ATOM 720 N N . ALA A 1 91 ? -4.537 -9.042 10.520 1.00 81.75 91 ALA A N 1
ATOM 721 C CA . ALA A 1 91 ? -5.972 -9.124 10.300 1.00 81.75 91 ALA A CA 1
ATOM 722 C C . ALA A 1 91 ? -6.671 -10.038 11.325 1.00 81.75 91 ALA A C 1
ATOM 724 O O . ALA A 1 91 ? -7.709 -9.675 11.858 1.00 81.75 91 ALA A O 1
ATOM 725 N N . GLU A 1 92 ? -6.064 -11.169 11.686 1.00 84.00 92 GLU A N 1
ATOM 726 C CA . GLU A 1 92 ? -6.644 -12.140 12.628 1.00 84.00 92 GLU A CA 1
ATOM 727 C C . GLU A 1 92 ? -6.870 -11.589 14.044 1.00 84.00 92 GLU A C 1
ATOM 729 O O . GLU A 1 92 ? -7.760 -12.058 14.746 1.00 84.00 92 GLU A O 1
ATOM 734 N N . GLN A 1 93 ? -6.084 -10.597 14.478 1.00 83.56 93 GLN A N 1
ATOM 735 C CA . GLN A 1 93 ? -6.261 -9.975 15.797 1.00 83.56 93 GLN A CA 1
ATOM 736 C C . GLN A 1 93 ? -7.236 -8.796 15.771 1.00 83.56 93 GLN A C 1
ATOM 738 O O . GLN A 1 93 ? -7.767 -8.429 16.815 1.00 83.56 93 GLN A O 1
ATOM 743 N N . VAL A 1 94 ? -7.432 -8.182 14.600 1.00 84.75 94 VAL A N 1
ATOM 744 C CA . VAL A 1 94 ? -8.186 -6.930 14.437 1.00 84.75 94 VAL A CA 1
ATOM 745 C C . VAL A 1 94 ? -9.599 -7.175 13.898 1.00 84.75 94 VAL A C 1
ATOM 747 O O . VAL A 1 94 ? -10.510 -6.414 14.223 1.00 84.75 94 VAL A O 1
ATOM 750 N N . LYS A 1 95 ? -9.799 -8.231 13.096 1.00 81.94 95 LYS A N 1
ATOM 751 C CA . LYS A 1 95 ? -11.098 -8.619 12.528 1.00 81.94 95 LYS A CA 1
ATOM 752 C C . LYS A 1 95 ? -12.156 -8.743 13.619 1.00 81.94 95 LYS A C 1
ATOM 754 O O . LYS A 1 95 ? -11.945 -9.385 14.645 1.00 81.94 95 LYS A O 1
ATOM 759 N N . ASP A 1 96 ? -13.297 -8.112 13.363 1.00 81.62 96 ASP A N 1
ATOM 760 C CA . ASP A 1 96 ? -14.513 -8.169 14.173 1.00 81.62 96 ASP A CA 1
ATOM 761 C C . ASP A 1 96 ? -14.337 -7.651 15.616 1.00 81.62 96 ASP A C 1
ATOM 763 O O . ASP A 1 96 ? -15.211 -7.829 16.470 1.00 81.62 96 ASP A O 1
ATOM 767 N N . MET A 1 97 ? -13.234 -6.943 15.897 1.00 81.81 97 MET A N 1
ATOM 768 C CA . MET A 1 97 ? -13.071 -6.227 17.155 1.00 81.81 97 MET A CA 1
ATOM 769 C C . MET A 1 97 ? -13.976 -4.989 17.196 1.00 81.81 97 MET A C 1
ATOM 771 O O . MET A 1 97 ? -13.976 -4.191 16.256 1.00 81.81 97 MET A O 1
ATOM 775 N N . PRO A 1 98 ? -14.692 -4.755 18.311 1.00 80.75 98 PRO A N 1
ATOM 776 C CA . PRO A 1 98 ? -15.431 -3.516 18.497 1.00 80.75 98 PRO A CA 1
ATOM 777 C C . PRO A 1 98 ? -14.449 -2.353 18.655 1.00 80.75 98 PRO A C 1
ATOM 779 O O . PRO A 1 98 ? -13.533 -2.432 19.485 1.00 80.75 98 PRO A O 1
ATOM 782 N N . LEU A 1 99 ? -14.650 -1.285 17.887 1.00 86.50 99 LEU A N 1
ATOM 783 C CA . LEU A 1 99 ? -13.860 -0.061 17.982 1.00 86.50 99 LEU A CA 1
ATOM 784 C C . LEU A 1 99 ? -14.601 1.003 18.789 1.00 86.50 99 LEU A C 1
ATOM 786 O O . LEU A 1 99 ? -15.830 1.084 18.768 1.00 86.50 99 LEU A O 1
ATOM 790 N N . SER A 1 100 ? -13.828 1.825 19.485 1.00 85.94 100 SER A N 1
ATOM 791 C CA . SER A 1 100 ? -14.306 2.969 20.255 1.00 85.94 100 SER A CA 1
ATOM 792 C C . SER A 1 100 ? -13.779 4.270 19.659 1.00 85.94 100 SER A C 1
ATOM 794 O O . SER A 1 100 ? -12.742 4.289 18.996 1.00 85.94 100 SER A O 1
ATOM 796 N N . SER A 1 101 ? -14.471 5.379 19.930 1.00 84.81 101 SER A N 1
ATOM 797 C CA . SER A 1 101 ? -13.993 6.715 19.559 1.00 84.81 101 SER A CA 1
ATOM 798 C C . SER A 1 101 ? -12.572 6.948 20.092 1.00 84.81 101 SER A C 1
ATOM 800 O O . SER A 1 101 ? -12.281 6.686 21.263 1.00 84.81 101 SER A O 1
ATOM 802 N N . GLY A 1 102 ? -11.680 7.412 19.219 1.00 84.25 102 GLY A N 1
ATOM 803 C CA . GLY A 1 102 ? -10.260 7.610 19.503 1.00 84.25 102 GLY A CA 1
ATOM 804 C C . GLY A 1 102 ? -9.350 6.418 19.183 1.00 84.25 102 GLY A C 1
ATOM 805 O O . GLY A 1 102 ? -8.131 6.607 19.198 1.00 84.25 102 GLY A O 1
ATOM 806 N N . ASP A 1 103 ? -9.894 5.241 18.855 1.00 89.31 103 ASP A N 1
ATOM 807 C CA . ASP A 1 103 ? -9.108 4.119 18.328 1.00 89.31 103 ASP A CA 1
ATOM 808 C C . ASP A 1 103 ? -8.530 4.473 16.947 1.00 89.31 103 ASP A C 1
ATOM 810 O O . ASP A 1 103 ? -9.147 5.199 16.156 1.00 89.31 103 ASP A O 1
ATOM 814 N N . ARG A 1 104 ? -7.336 3.954 16.640 1.00 90.50 104 ARG A N 1
ATOM 815 C CA . ARG A 1 104 ? -6.651 4.195 15.364 1.00 90.50 104 ARG A CA 1
ATOM 816 C C . ARG A 1 104 ? -6.367 2.895 14.642 1.00 90.50 104 ARG A C 1
ATOM 818 O O . ARG A 1 104 ? -5.716 2.008 15.181 1.00 90.50 104 ARG A O 1
ATOM 825 N N . VAL A 1 105 ? -6.789 2.809 13.390 1.00 90.12 105 VAL A N 1
ATOM 826 C CA . VAL A 1 105 ? -6.505 1.670 12.516 1.00 90.12 105 VAL A CA 1
ATOM 827 C C . VAL A 1 105 ? -5.551 2.129 11.428 1.00 90.12 105 VAL A C 1
ATOM 829 O O . VAL A 1 105 ? -5.877 3.013 10.643 1.00 90.12 105 VAL A O 1
ATOM 832 N N . THR A 1 106 ? -4.368 1.532 11.377 1.00 91.50 106 THR A N 1
ATOM 833 C CA . THR A 1 106 ? -3.394 1.752 10.309 1.00 91.50 106 THR A CA 1
ATOM 834 C C . THR A 1 106 ? -3.499 0.622 9.300 1.00 91.50 106 THR A C 1
ATOM 836 O O . THR A 1 106 ? -3.434 -0.541 9.681 1.00 91.50 106 THR A O 1
ATOM 839 N N . ILE A 1 107 ? -3.643 0.969 8.026 1.00 91.12 107 ILE A N 1
ATOM 840 C CA . ILE A 1 107 ? -3.644 0.056 6.886 1.00 91.12 107 ILE A CA 1
ATOM 841 C C . ILE A 1 107 ? -2.406 0.365 6.055 1.00 91.12 107 ILE A C 1
ATOM 843 O O . ILE A 1 107 ? -2.219 1.504 5.625 1.00 91.12 107 ILE A O 1
ATOM 847 N N . SER A 1 108 ? -1.579 -0.641 5.812 1.00 91.19 108 SER A N 1
ATOM 848 C CA . SER A 1 108 ? -0.423 -0.560 4.921 1.00 91.19 108 SER A CA 1
ATOM 849 C C . SER A 1 108 ? -0.504 -1.639 3.852 1.00 91.19 108 SER A C 1
ATOM 851 O O . SER A 1 108 ? -0.773 -2.797 4.166 1.00 91.19 108 SER A O 1
ATOM 853 N N . ALA A 1 109 ? -0.266 -1.234 2.607 1.00 91.38 109 ALA A N 1
ATOM 854 C CA . ALA A 1 109 ? -0.194 -2.108 1.447 1.00 91.38 109 ALA A CA 1
ATOM 855 C C . ALA A 1 109 ? 1.199 -1.994 0.820 1.00 91.38 109 ALA A C 1
ATOM 857 O O . ALA A 1 109 ? 1.593 -0.923 0.335 1.00 91.38 109 ALA A O 1
ATOM 858 N N . GLU A 1 110 ? 1.933 -3.101 0.833 1.00 89.75 110 GLU A N 1
ATOM 859 C CA . GLU A 1 110 ? 3.275 -3.206 0.267 1.00 89.75 110 GLU A CA 1
ATOM 860 C C . GLU A 1 110 ? 3.250 -4.140 -0.937 1.00 89.75 110 GLU A C 1
ATOM 862 O O . GLU A 1 110 ? 2.791 -5.272 -0.835 1.00 89.75 110 GLU A O 1
ATOM 867 N N . ASP A 1 111 ? 3.712 -3.664 -2.093 1.00 88.62 111 ASP A N 1
ATOM 868 C CA . ASP A 1 111 ? 3.814 -4.518 -3.274 1.00 88.62 111 ASP A CA 1
ATOM 869 C C . ASP A 1 111 ? 4.963 -5.510 -3.074 1.00 88.62 111 ASP A C 1
ATOM 871 O O . ASP A 1 111 ? 6.116 -5.133 -2.830 1.00 88.62 111 ASP A O 1
ATOM 875 N N . THR A 1 112 ? 4.649 -6.796 -3.164 1.00 88.94 112 THR A N 1
ATOM 876 C CA . THR A 1 112 ? 5.638 -7.868 -3.028 1.00 88.94 112 THR A CA 1
ATOM 877 C C . THR A 1 112 ? 6.491 -8.013 -4.285 1.00 88.94 112 THR A C 1
ATOM 879 O O . THR A 1 112 ? 7.624 -8.505 -4.215 1.00 88.94 112 THR A O 1
ATOM 882 N N . ASN A 1 113 ? 5.991 -7.532 -5.427 1.00 88.44 113 ASN A N 1
ATOM 883 C CA . ASN A 1 113 ? 6.638 -7.660 -6.718 1.00 88.44 113 ASN A CA 1
ATOM 884 C C . ASN A 1 113 ? 7.146 -6.305 -7.225 1.00 88.44 113 ASN A C 1
ATOM 886 O O . ASN A 1 113 ? 6.367 -5.386 -7.452 1.00 88.44 113 ASN A O 1
ATOM 890 N N . PRO A 1 114 ? 8.451 -6.173 -7.525 1.00 86.06 114 PRO A N 1
ATOM 891 C CA . PRO A 1 114 ? 8.967 -4.923 -8.057 1.00 86.06 114 PRO A CA 1
ATOM 892 C C . PRO A 1 114 ? 8.387 -4.639 -9.446 1.00 86.06 114 PRO A C 1
ATOM 894 O O . PRO A 1 114 ? 8.394 -5.496 -10.350 1.00 86.06 114 PRO A O 1
ATOM 897 N N . SER A 1 115 ? 7.944 -3.398 -9.624 1.00 87.94 115 SER A N 1
ATOM 898 C CA . SER A 1 115 ? 7.445 -2.869 -10.884 1.00 87.94 115 SER A CA 1
ATOM 899 C C . SER A 1 115 ? 8.527 -2.888 -11.966 1.00 87.94 115 SER A C 1
ATOM 901 O O . SER A 1 115 ? 9.731 -2.987 -11.709 1.00 87.94 115 SER A O 1
ATOM 903 N N . LEU A 1 116 ? 8.108 -2.762 -13.227 1.00 87.00 116 LEU A N 1
ATOM 904 C CA . LEU A 1 116 ? 9.050 -2.642 -14.340 1.00 87.00 116 LEU A CA 1
ATOM 905 C C . LEU A 1 116 ? 9.983 -1.430 -14.162 1.00 87.00 116 LEU A C 1
ATOM 907 O O . LEU A 1 116 ? 11.156 -1.510 -14.514 1.00 87.00 116 LEU A O 1
ATOM 911 N N . PHE A 1 117 ? 9.495 -0.341 -13.563 1.00 89.00 117 PHE A N 1
ATOM 912 C CA . PHE A 1 117 ? 10.292 0.860 -13.329 1.00 89.00 117 PHE A CA 1
ATOM 913 C C . PHE A 1 117 ? 11.409 0.591 -12.319 1.00 89.00 117 PHE A C 1
ATOM 915 O O . PHE A 1 117 ? 12.565 0.939 -12.560 1.00 89.00 117 PHE A O 1
ATOM 922 N N . GLU A 1 118 ? 11.085 -0.085 -11.220 1.00 88.06 118 GLU A N 1
ATOM 923 C CA . GLU A 1 118 ? 12.056 -0.489 -10.201 1.00 88.06 118 GLU A CA 1
ATOM 924 C C . GLU A 1 118 ? 13.082 -1.468 -10.777 1.00 88.06 118 GLU A C 1
ATOM 926 O O . GLU A 1 118 ? 14.282 -1.289 -10.589 1.00 88.06 118 GLU A O 1
ATOM 931 N N . LYS A 1 119 ? 12.642 -2.440 -11.588 1.00 89.31 119 LYS A N 1
ATOM 932 C CA . LYS A 1 119 ? 13.542 -3.375 -12.288 1.00 89.31 119 LYS A CA 1
ATOM 933 C C . LYS A 1 119 ? 14.500 -2.670 -13.254 1.00 89.31 119 LYS A C 1
ATOM 935 O O . LYS A 1 119 ? 15.651 -3.081 -13.368 1.00 89.31 119 LYS A O 1
ATOM 940 N N . LEU A 1 120 ? 14.039 -1.633 -13.956 1.00 86.62 120 LEU A N 1
ATOM 941 C CA . LEU A 1 120 ? 14.846 -0.883 -14.926 1.00 86.62 120 LEU A CA 1
ATOM 942 C C . LEU A 1 120 ? 15.798 0.126 -14.269 1.00 86.62 120 LEU A C 1
ATOM 944 O O . LEU A 1 120 ? 16.850 0.419 -14.831 1.00 86.62 120 LEU A O 1
ATOM 948 N N . THR A 1 121 ? 15.435 0.677 -13.109 1.00 86.69 121 THR A N 1
ATOM 949 C CA . THR A 1 121 ? 16.201 1.752 -12.452 1.00 86.69 121 THR A CA 1
ATOM 950 C C . THR A 1 121 ? 17.008 1.29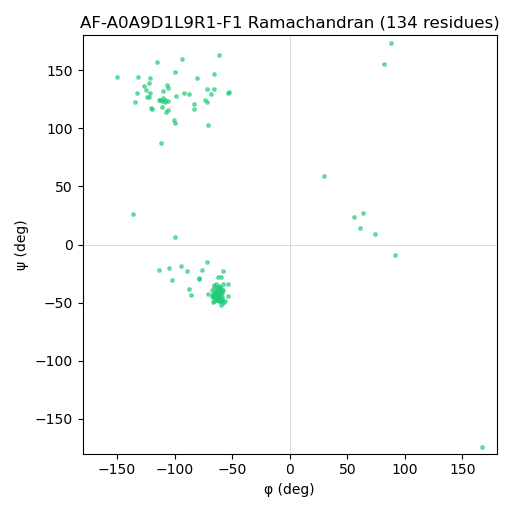3 -11.242 1.00 86.69 121 THR A C 1
ATOM 952 O O . THR A 1 121 ? 17.941 1.986 -10.847 1.00 86.69 121 THR A O 1
ATOM 955 N N . GLY A 1 122 ? 16.667 0.147 -10.647 1.00 85.56 122 GLY A N 1
ATOM 956 C CA . GLY A 1 122 ? 17.236 -0.330 -9.385 1.00 85.56 122 GLY A CA 1
ATOM 957 C C . GLY A 1 122 ? 16.738 0.424 -8.146 1.00 85.56 122 GLY A C 1
ATOM 958 O O . GLY A 1 122 ? 17.294 0.238 -7.066 1.00 85.56 122 GLY A O 1
ATOM 959 N N . THR A 1 123 ? 15.726 1.284 -8.288 1.00 84.88 123 THR A N 1
ATOM 960 C CA . THR A 1 123 ? 15.104 2.002 -7.163 1.00 84.88 123 THR A CA 1
ATOM 961 C C . THR A 1 123 ? 14.109 1.085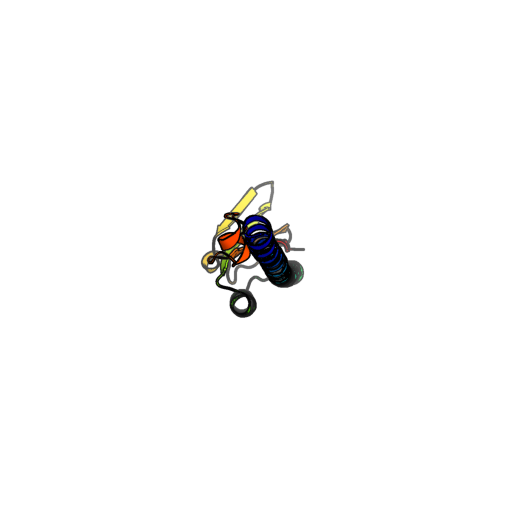 -6.458 1.00 84.88 123 THR A C 1
ATOM 963 O O . THR A 1 123 ? 13.426 0.324 -7.133 1.00 84.88 123 THR A O 1
ATOM 966 N N . ASP A 1 124 ? 14.000 1.173 -5.132 1.00 84.25 124 ASP A N 1
ATOM 967 C CA . ASP A 1 124 ? 13.034 0.409 -4.332 1.00 84.25 124 ASP A CA 1
ATOM 968 C C . ASP A 1 124 ? 11.899 1.329 -3.857 1.00 84.25 124 ASP A C 1
ATOM 970 O O . ASP A 1 124 ? 12.145 2.303 -3.140 1.00 84.25 124 ASP A O 1
ATOM 974 N N . LEU A 1 125 ? 10.670 1.074 -4.310 1.00 81.69 125 LEU A N 1
ATOM 975 C CA . 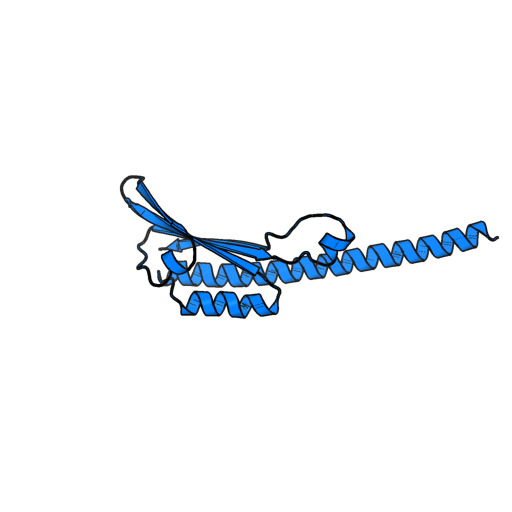LEU A 1 125 ? 9.487 1.923 -4.108 1.00 81.69 125 LEU A CA 1
ATOM 976 C C . LEU A 1 125 ? 8.234 1.111 -3.715 1.00 81.69 125 LEU A C 1
ATOM 978 O O . LEU A 1 125 ? 7.111 1.568 -3.936 1.00 81.69 125 LEU A O 1
ATOM 982 N N . ARG A 1 126 ? 8.417 -0.061 -3.096 1.00 76.69 126 ARG A N 1
ATOM 983 C CA . ARG A 1 126 ? 7.364 -1.063 -2.820 1.00 76.69 126 ARG A CA 1
ATOM 984 C C . ARG A 1 126 ? 6.201 -0.599 -1.945 1.00 76.69 126 ARG A C 1
ATOM 986 O O . ARG A 1 126 ? 5.091 -1.116 -2.080 1.00 76.69 126 ARG A O 1
ATOM 993 N N . VAL A 1 127 ? 6.416 0.371 -1.052 1.00 78.44 127 VAL A N 1
ATOM 994 C CA . VAL A 1 127 ? 5.342 0.880 -0.181 1.00 78.44 127 VAL A CA 1
ATOM 995 C C . VAL A 1 127 ? 4.345 1.685 -1.013 1.00 78.44 127 VAL A C 1
ATOM 997 O O . VAL A 1 127 ? 4.580 2.849 -1.367 1.00 78.44 127 VAL A O 1
ATOM 1000 N N . SER A 1 128 ? 3.206 1.059 -1.295 1.00 79.06 128 SER A N 1
ATOM 1001 C CA . SER A 1 128 ? 2.196 1.616 -2.188 1.00 79.06 128 SER A CA 1
ATOM 1002 C C . SER A 1 128 ? 1.250 2.554 -1.450 1.00 79.06 128 SER A C 1
ATOM 1004 O O . SER A 1 128 ? 1.016 3.667 -1.925 1.00 79.06 128 SER A O 1
ATOM 1006 N N . ALA A 1 129 ? 0.793 2.176 -0.253 1.00 85.62 129 ALA A N 1
ATOM 1007 C CA . ALA A 1 129 ? -0.070 3.022 0.567 1.00 85.62 129 ALA A CA 1
ATOM 1008 C C . ALA A 1 129 ? 0.111 2.773 2.070 1.00 85.62 129 ALA A C 1
ATOM 1010 O O . ALA A 1 129 ? 0.290 1.638 2.504 1.00 85.62 129 ALA A O 1
ATOM 1011 N N . VAL A 1 130 ? 0.005 3.847 2.859 1.00 89.00 130 VAL A N 1
ATOM 1012 C CA . VAL A 1 130 ? -0.159 3.804 4.319 1.00 89.00 130 VAL A CA 1
ATOM 1013 C C . VAL A 1 130 ? -1.259 4.791 4.694 1.00 89.00 130 VAL A C 1
ATOM 1015 O O . VAL A 1 130 ? -1.173 5.976 4.359 1.00 89.00 130 VAL A O 1
ATOM 1018 N N . LYS A 1 131 ? -2.306 4.312 5.366 1.00 90.88 131 LYS A N 1
ATOM 1019 C CA . LYS A 1 131 ? -3.458 5.111 5.796 1.00 90.88 131 LYS A CA 1
ATOM 1020 C C . LYS A 1 131 ? -3.786 4.860 7.246 1.00 90.88 131 LYS A C 1
ATOM 1022 O O . LYS A 1 131 ? -3.669 3.742 7.723 1.00 90.88 131 LYS A O 1
ATOM 1027 N N . ILE A 1 132 ? -4.219 5.916 7.922 1.00 88.88 132 ILE A N 1
ATOM 1028 C CA . ILE A 1 132 ? -4.624 5.871 9.321 1.00 88.88 132 ILE A CA 1
ATOM 1029 C C . ILE A 1 132 ? -6.077 6.331 9.379 1.00 88.88 132 ILE A C 1
ATOM 1031 O O . ILE A 1 132 ? -6.384 7.465 9.018 1.00 88.88 132 ILE A O 1
ATOM 1035 N N . ALA A 1 133 ? -6.955 5.444 9.824 1.00 85.50 133 ALA A N 1
ATOM 1036 C CA . ALA A 1 133 ? -8.320 5.755 10.204 1.00 85.50 133 ALA A CA 1
ATOM 1037 C C . ALA A 1 133 ? -8.351 6.075 11.697 1.00 85.50 133 ALA A C 1
ATOM 1039 O O . ALA A 1 133 ? -7.836 5.299 12.501 1.00 85.50 133 ALA A O 1
ATOM 1040 N N . ILE A 1 134 ? -8.964 7.194 12.072 1.00 86.56 134 ILE A N 1
ATOM 1041 C CA . ILE A 1 134 ? -9.258 7.520 13.470 1.00 86.56 134 ILE A CA 1
ATOM 1042 C C . ILE A 1 134 ? -10.764 7.383 13.637 1.00 86.56 134 ILE A C 1
ATOM 1044 O O . ILE A 1 134 ? -11.518 8.002 12.887 1.00 86.56 134 ILE A O 1
ATOM 1048 N N . VAL A 1 135 ? -11.201 6.542 14.565 1.00 86.25 135 VAL A N 1
ATOM 1049 C CA . VAL A 1 135 ? -12.627 6.315 14.812 1.00 86.25 135 VAL A CA 1
ATOM 1050 C C . VAL A 1 135 ? -13.192 7.531 15.536 1.00 86.25 135 VAL A C 1
ATOM 1052 O O . VAL A 1 135 ? -12.652 7.931 16.571 1.00 86.25 135 VAL A O 1
ATOM 1055 N N . ASN A 1 136 ? -14.239 8.129 14.965 1.00 78.06 136 ASN A N 1
ATOM 1056 C CA . ASN A 1 136 ? -14.911 9.300 15.534 1.00 78.06 136 ASN A CA 1
ATOM 1057 C C . ASN A 1 136 ? -15.987 8.903 16.544 1.00 78.06 136 ASN A C 1
ATOM 1059 O O . ASN A 1 136 ? -16.715 7.921 16.293 1.00 78.06 136 ASN A O 1
#